Protein AF-A0A1F3CF17-F1 (afdb_monomer_lite)

Sequence (140 aa):
MIEENLNKELFNKNNPFKIPEGYFEDFNSNLFHKIENESEIVKVTFWHSWKYKVAVAASIAVLAVFSFSVYQFNYKQNLINKNIAVVIDNNTETELSFFDENHIIDEIATSDIEQKIEGNDIIDFLVNENIDENAIAEAY

Secondary structure (DSSP, 8-state):
--HHHHHHHHT-SS-TTPPPTTTTHHHHHHHHHHHHHTTS-----TTTTTHHHHHHHHHHHHHHHHHHHHHHHHHHHHHHHHHHHHHHHHHHHHHHHT--HHHHHHHHHHS-------HHHHHHHHHHTT--HHHHHTT-

Structure (mmCIF, N/CA/C/O backbone):
data_AF-A0A1F3CF17-F1
#
_entry.id   AF-A0A1F3CF17-F1
#
loop_
_atom_site.group_PDB
_atom_site.id
_atom_site.type_symbol
_atom_site.label_atom_id
_atom_site.label_alt_id
_atom_site.label_comp_id
_atom_site.label_asym_id
_atom_site.label_entity_id
_atom_site.label_seq_id
_atom_site.pdbx_PDB_ins_code
_atom_site.Cartn_x
_atom_site.Cartn_y
_atom_site.Cartn_z
_atom_site.occupancy
_atom_site.B_iso_or_equiv
_atom_site.auth_seq_id
_atom_site.auth_comp_id
_atom_site.auth_asym_id
_atom_site.auth_atom_id
_atom_site.pdbx_PDB_model_num
ATOM 1 N N . MET A 1 1 ? -47.430 21.995 82.507 1.00 54.06 1 MET A N 1
ATOM 2 C CA . MET A 1 1 ? -48.277 22.747 81.548 1.00 54.06 1 MET A CA 1
ATOM 3 C C . MET A 1 1 ? -47.518 23.296 80.336 1.00 54.06 1 MET A C 1
ATOM 5 O O . MET A 1 1 ? -48.174 23.591 79.350 1.00 54.06 1 MET A O 1
ATOM 9 N N . ILE A 1 2 ? -46.182 23.441 80.364 1.00 57.84 2 ILE A N 1
ATOM 10 C CA . ILE A 1 2 ? -45.423 24.008 79.227 1.00 57.84 2 ILE A CA 1
ATOM 11 C C . ILE A 1 2 ? -44.937 22.917 78.248 1.00 57.84 2 ILE A C 1
ATOM 13 O O . ILE A 1 2 ? -44.993 23.118 77.042 1.00 57.84 2 ILE A O 1
ATOM 17 N N . GLU A 1 3 ? -44.561 21.729 78.732 1.00 58.62 3 GLU A N 1
ATOM 18 C CA . GLU A 1 3 ? -44.044 20.645 77.871 1.00 58.62 3 GLU A CA 1
ATOM 19 C C . GLU A 1 3 ? -45.100 20.007 76.950 1.00 58.62 3 GLU A C 1
ATOM 21 O O . GLU A 1 3 ? -44.794 19.610 75.828 1.00 58.62 3 GLU A O 1
ATOM 26 N N . GLU A 1 4 ? -46.365 19.957 77.377 1.00 58.25 4 GLU A N 1
ATOM 27 C CA . GLU A 1 4 ? -47.453 19.343 76.600 1.00 58.25 4 GLU A CA 1
ATOM 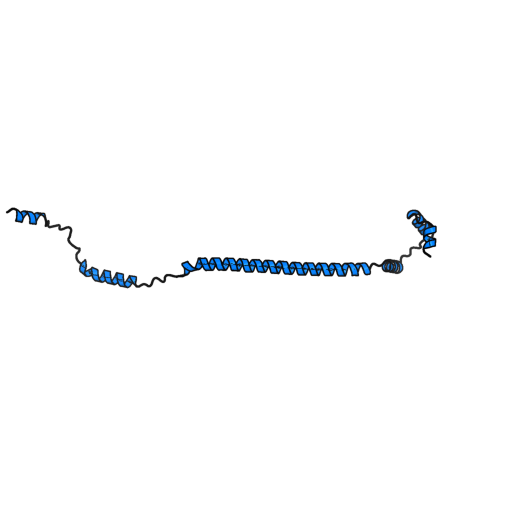28 C C . GLU A 1 4 ? -47.813 20.153 75.340 1.00 58.25 4 GLU A C 1
ATOM 30 O O . GLU A 1 4 ? -48.192 19.584 74.316 1.00 58.25 4 GLU A O 1
ATOM 35 N N . ASN A 1 5 ? -47.630 21.478 75.381 1.00 56.97 5 ASN A N 1
ATOM 36 C CA . ASN A 1 5 ? -47.871 22.353 74.231 1.00 56.97 5 ASN A CA 1
ATOM 37 C C . ASN A 1 5 ? -46.717 22.330 73.216 1.00 56.97 5 ASN A C 1
ATOM 39 O O . ASN A 1 5 ? -46.968 22.479 72.023 1.00 56.97 5 ASN A O 1
ATOM 43 N N . LEU A 1 6 ? -45.479 22.062 73.652 1.00 58.69 6 LEU A N 1
ATOM 44 C CA . LEU A 1 6 ? -44.314 22.010 72.760 1.00 58.69 6 LEU A CA 1
ATOM 45 C C . LEU A 1 6 ? -44.383 20.817 71.788 1.00 58.69 6 LEU A C 1
ATOM 47 O O . LEU A 1 6 ? -44.071 20.943 70.606 1.00 58.69 6 LEU A O 1
ATOM 51 N N . ASN A 1 7 ? -44.873 19.666 72.262 1.00 57.66 7 ASN A N 1
ATOM 52 C CA . ASN A 1 7 ? -45.044 18.470 71.429 1.00 57.66 7 ASN A CA 1
ATOM 53 C C . ASN A 1 7 ? -46.155 18.619 70.376 1.00 57.66 7 ASN A C 1
ATOM 55 O O . ASN A 1 7 ? -46.093 17.991 69.322 1.00 57.66 7 ASN A O 1
ATOM 59 N N . LYS A 1 8 ? -47.171 19.451 70.621 1.00 57.12 8 LYS A N 1
ATOM 60 C CA . LYS A 1 8 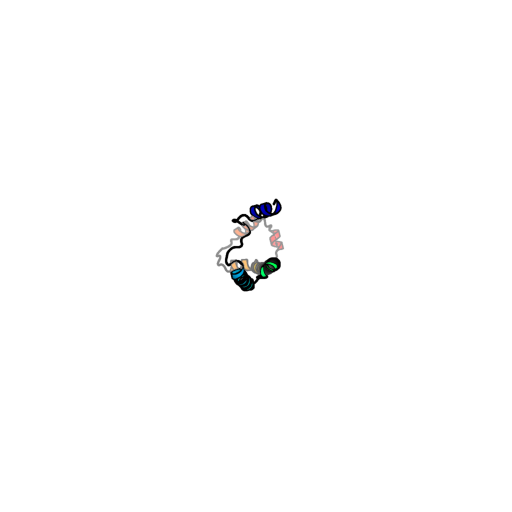? -48.289 19.634 69.682 1.00 57.12 8 LYS A CA 1
ATOM 61 C C . LYS A 1 8 ? -47.917 20.493 68.470 1.00 57.12 8 LYS A C 1
ATOM 63 O O . LYS A 1 8 ? -48.482 20.291 67.400 1.00 57.12 8 LYS A O 1
ATOM 68 N N . GLU A 1 9 ? -46.964 21.412 68.629 1.00 58.91 9 GLU A N 1
ATOM 69 C CA . GLU A 1 9 ? -46.473 22.266 67.539 1.00 58.91 9 GLU A CA 1
ATOM 70 C C . GLU A 1 9 ? -45.367 21.599 66.702 1.00 58.91 9 GLU A C 1
ATOM 72 O O . GLU A 1 9 ? -45.318 21.802 65.489 1.00 58.91 9 GLU A O 1
ATOM 77 N N . LEU A 1 10 ? -44.526 20.748 67.308 1.00 59.12 10 LEU A N 1
ATOM 78 C CA . LEU A 1 10 ? -43.463 20.018 66.596 1.00 59.12 10 LEU A CA 1
ATOM 79 C C . LEU A 1 10 ? -43.994 18.873 65.717 1.00 59.12 10 LEU A C 1
ATOM 81 O O . LEU A 1 10 ? -43.418 18.579 64.671 1.00 59.12 10 LEU A O 1
ATOM 85 N N . PHE A 1 11 ? -45.115 18.258 66.099 1.00 59.91 11 PHE A N 1
ATOM 86 C CA . PHE A 1 11 ? -45.780 17.197 65.336 1.00 59.91 11 PHE A CA 1
ATOM 87 C C . PHE A 1 11 ? -47.069 17.717 64.687 1.00 59.91 11 PHE A C 1
ATOM 89 O O . PHE A 1 11 ? -48.170 17.222 64.934 1.00 59.91 11 PHE A O 1
ATOM 96 N N . ASN A 1 12 ? -46.938 18.746 63.846 1.00 58.25 12 ASN A N 1
ATOM 97 C CA . ASN A 1 12 ? -48.022 19.197 62.978 1.00 58.25 12 ASN A CA 1
ATOM 98 C C . ASN A 1 12 ? -48.538 18.010 62.131 1.00 58.25 12 ASN A C 1
ATOM 100 O O . ASN A 1 12 ? -47.754 17.196 61.641 1.00 58.25 12 ASN A O 1
ATOM 104 N N . LYS A 1 13 ? -49.860 17.916 61.928 1.00 60.31 13 LYS A N 1
ATOM 105 C CA . LYS A 1 13 ? -50.545 16.825 61.193 1.00 60.31 13 LYS A CA 1
ATOM 106 C C . LYS A 1 13 ? -50.029 16.623 59.757 1.00 60.31 13 LYS A C 1
ATOM 108 O O . LYS A 1 13 ? -50.268 15.576 59.162 1.00 60.31 13 LYS A O 1
ATOM 113 N N . ASN A 1 14 ? -49.299 17.607 59.239 1.00 62.06 14 ASN A N 1
ATOM 114 C CA . ASN A 1 14 ? -48.612 17.593 57.957 1.00 62.06 14 ASN A CA 1
ATOM 115 C C . ASN A 1 14 ? -47.116 17.294 58.152 1.00 62.06 14 ASN A C 1
ATOM 117 O O . ASN A 1 14 ? -46.281 18.142 57.851 1.00 62.06 14 ASN A O 1
ATOM 121 N N . ASN A 1 15 ? -46.775 16.117 58.690 1.00 67.81 15 ASN A N 1
ATOM 122 C CA . ASN A 1 15 ? -45.380 15.685 58.809 1.00 67.81 15 ASN A CA 1
ATOM 123 C C . ASN A 1 15 ? -44.755 15.576 57.397 1.00 67.81 15 ASN A C 1
ATOM 125 O O . ASN A 1 15 ? -45.155 14.684 56.643 1.00 67.81 15 ASN A O 1
ATOM 129 N N . PRO A 1 16 ? -43.783 16.436 57.028 1.00 72.25 16 PRO A N 1
ATOM 130 C CA . PRO A 1 16 ? -43.162 16.408 55.703 1.00 72.25 16 PRO A CA 1
ATOM 131 C C . PRO A 1 16 ? -42.248 15.190 55.506 1.00 72.25 16 PRO A C 1
ATOM 133 O O . PRO A 1 16 ? -41.856 14.893 54.384 1.00 72.25 16 PRO A O 1
ATOM 136 N N . PHE A 1 17 ? -41.936 14.459 56.580 1.00 77.12 17 PHE A N 1
ATOM 137 C CA . PHE A 1 17 ? -41.149 13.226 56.563 1.00 77.12 17 PHE A CA 1
ATOM 138 C C . PHE A 1 17 ? -42.025 11.971 56.462 1.00 77.12 17 PHE A C 1
ATOM 140 O O . PHE A 1 17 ? -41.608 10.881 56.859 1.00 77.12 17 PHE A O 1
ATOM 147 N N . LYS A 1 18 ? -43.260 12.101 55.961 1.00 77.81 18 LYS A N 1
ATOM 148 C CA . LYS A 1 18 ? -44.093 10.939 55.663 1.00 77.81 18 LYS A CA 1
ATOM 149 C C . LYS A 1 18 ? -43.577 10.274 54.388 1.00 77.81 18 LYS A C 1
ATOM 151 O O . LYS A 1 18 ? -43.592 10.871 53.316 1.00 77.81 18 LYS A O 1
ATOM 156 N N . ILE A 1 19 ? -43.131 9.031 54.521 1.00 83.00 19 ILE A N 1
ATOM 157 C CA . ILE A 1 19 ? -42.767 8.197 53.378 1.00 83.00 19 ILE A CA 1
ATOM 158 C C . ILE A 1 19 ? -44.001 7.909 52.504 1.00 83.00 19 ILE A C 1
ATOM 160 O O . ILE A 1 19 ? -45.113 7.804 53.037 1.00 83.00 19 ILE A O 1
ATOM 164 N N . PRO A 1 20 ? -43.827 7.778 51.179 1.00 85.06 20 PRO A N 1
ATOM 165 C CA . PRO A 1 20 ? -44.887 7.313 50.294 1.00 85.06 20 PRO A CA 1
ATOM 166 C C . PRO A 1 20 ? -45.399 5.928 50.702 1.00 85.06 20 PRO A C 1
ATOM 168 O O . PRO A 1 20 ? -44.642 5.091 51.196 1.00 85.06 20 PRO A O 1
ATOM 171 N N . GLU A 1 21 ? -46.687 5.690 50.478 1.00 85.50 21 GLU A N 1
ATOM 172 C CA . GLU A 1 21 ? -47.284 4.361 50.617 1.00 85.50 21 GLU A CA 1
ATOM 173 C C . GLU A 1 21 ? -46.658 3.415 49.581 1.00 85.50 21 GLU A C 1
ATOM 175 O O . GLU A 1 21 ? -46.505 3.802 48.423 1.00 85.50 21 GLU A O 1
ATOM 180 N N . GLY A 1 22 ? -46.243 2.213 49.992 1.00 85.56 22 GLY A N 1
ATOM 181 C CA . GLY A 1 22 ? -45.606 1.246 49.090 1.00 85.56 22 GLY A CA 1
ATOM 182 C C . GLY A 1 22 ? -44.090 1.415 48.897 1.00 85.56 22 GLY A C 1
ATOM 183 O O . GLY A 1 22 ? -43.474 0.611 48.199 1.00 85.56 22 GLY A O 1
ATOM 184 N N . TYR A 1 23 ? -43.455 2.440 49.493 1.00 87.75 23 TYR A N 1
ATOM 185 C CA . TYR A 1 23 ? -42.033 2.739 49.251 1.00 87.75 23 TYR A CA 1
ATOM 186 C C . TYR A 1 23 ? -41.103 1.564 49.583 1.00 87.75 23 TYR A C 1
ATOM 188 O O . TYR A 1 23 ? -40.171 1.285 48.831 1.00 87.75 23 TYR A O 1
ATOM 196 N N . PHE A 1 24 ? -41.334 0.882 50.707 1.00 91.31 24 PHE A N 1
ATOM 197 C CA . PHE A 1 24 ? -40.479 -0.227 51.136 1.00 91.31 24 PHE A CA 1
ATOM 198 C C . PHE A 1 24 ? -40.898 -1.561 50.514 1.00 91.31 24 PHE A C 1
ATOM 200 O O . PHE A 1 24 ? -40.060 -2.445 50.337 1.00 91.31 24 PHE A O 1
ATOM 207 N N . GLU A 1 25 ? -42.172 -1.688 50.157 1.00 90.25 25 GLU A N 1
ATOM 208 C CA . GLU A 1 25 ? -42.756 -2.840 49.486 1.00 90.25 25 GLU A CA 1
ATOM 209 C C . GLU A 1 25 ? -42.140 -3.023 48.089 1.00 90.25 25 GLU A C 1
ATOM 211 O O . GLU A 1 25 ? -41.675 -4.117 47.762 1.00 90.25 25 GLU A O 1
ATOM 216 N N . ASP A 1 26 ? -42.021 -1.936 47.321 1.00 90.69 26 ASP A N 1
ATOM 217 C CA . ASP A 1 26 ? -41.444 -1.947 45.970 1.00 90.69 26 ASP A CA 1
ATOM 218 C C . ASP A 1 26 ? -39.915 -1.773 45.961 1.00 90.69 26 ASP A C 1
ATOM 220 O O . ASP A 1 26 ? -39.256 -1.962 44.937 1.00 90.69 26 ASP A O 1
ATOM 224 N N . PHE A 1 27 ? -39.302 -1.406 47.090 1.00 90.50 27 PHE A N 1
ATOM 225 C CA . PHE A 1 27 ? -37.855 -1.178 47.158 1.00 90.50 27 PHE A CA 1
ATOM 226 C C . PHE A 1 27 ? -37.058 -2.430 46.776 1.00 90.50 27 PHE A C 1
ATOM 228 O O . PHE A 1 27 ? -36.129 -2.359 45.970 1.00 90.50 27 PHE A O 1
ATOM 235 N N . ASN A 1 28 ? -37.437 -3.584 47.331 1.00 88.31 28 ASN A N 1
ATOM 236 C CA . ASN A 1 28 ? -36.722 -4.834 47.089 1.00 88.31 28 ASN A CA 1
ATOM 237 C C . ASN A 1 28 ? -36.839 -5.273 45.624 1.00 88.31 28 ASN A C 1
ATOM 239 O O . ASN A 1 28 ? -35.831 -5.630 45.019 1.00 88.31 28 ASN A O 1
ATOM 243 N N . SER A 1 29 ? -38.037 -5.209 45.033 1.00 88.75 29 SER A N 1
ATOM 244 C CA . SER A 1 29 ? -38.256 -5.594 43.632 1.00 88.75 29 SER A CA 1
ATOM 245 C C . SER A 1 29 ? -37.471 -4.696 42.672 1.00 88.75 29 SER A C 1
ATOM 247 O O . SER A 1 29 ? -36.785 -5.200 41.783 1.00 88.75 29 SER A O 1
ATOM 249 N N . ASN A 1 30 ? -37.478 -3.382 42.910 1.00 88.56 30 ASN A N 1
ATOM 250 C CA . ASN A 1 30 ? -36.714 -2.411 42.127 1.00 88.56 30 ASN A CA 1
ATOM 251 C C . ASN A 1 30 ? -35.198 -2.621 42.252 1.00 88.56 30 ASN A C 1
ATOM 253 O O . ASN A 1 30 ? -34.472 -2.509 41.261 1.00 88.56 30 ASN A O 1
ATOM 257 N N . LEU A 1 31 ? -34.712 -2.949 43.454 1.00 89.50 31 LEU A N 1
ATOM 258 C CA . LEU A 1 31 ? -33.301 -3.239 43.696 1.00 89.50 31 LEU A CA 1
ATOM 259 C C . LEU A 1 31 ? -32.853 -4.496 42.940 1.00 89.50 31 LEU A C 1
ATOM 261 O O . LEU A 1 31 ? -31.858 -4.446 42.217 1.00 89.50 31 LEU A O 1
ATOM 265 N N . PHE A 1 32 ? -33.596 -5.600 43.061 1.00 87.88 32 PHE A N 1
ATOM 266 C CA . PHE A 1 32 ? -33.266 -6.847 42.367 1.00 87.88 32 PHE A CA 1
ATOM 267 C C . PHE A 1 32 ? -33.344 -6.698 40.847 1.00 87.88 32 PHE A C 1
ATOM 269 O O . PHE A 1 32 ? -32.418 -7.118 40.159 1.00 87.88 32 PHE A O 1
ATOM 276 N N . HIS A 1 33 ? -34.362 -6.005 40.327 1.00 88.25 33 HIS A N 1
ATOM 277 C CA . HIS A 1 33 ? -34.474 -5.706 38.899 1.00 88.25 33 HIS A CA 1
ATOM 278 C C . HIS A 1 33 ? -33.270 -4.901 38.383 1.00 88.25 33 HIS A C 1
ATOM 280 O O . HIS A 1 33 ? -32.789 -5.121 37.274 1.00 88.25 33 HIS A O 1
ATOM 286 N N . LYS A 1 34 ? -32.739 -3.967 39.180 1.00 83.50 34 LYS A N 1
ATOM 287 C CA . LYS A 1 34 ? -31.563 -3.179 38.791 1.00 83.50 34 LYS A CA 1
ATOM 288 C C . LYS A 1 34 ? -30.269 -3.999 38.817 1.00 83.50 34 LYS A C 1
ATOM 290 O O . LYS A 1 34 ? -29.437 -3.826 37.934 1.00 83.50 34 LYS A O 1
ATOM 295 N N . ILE A 1 35 ? -30.123 -4.904 39.786 1.00 84.75 35 ILE A N 1
ATOM 296 C CA . ILE A 1 35 ? -28.963 -5.805 39.890 1.00 84.75 35 ILE A CA 1
ATOM 297 C C . ILE A 1 35 ? -28.963 -6.839 38.753 1.00 84.75 35 ILE A C 1
ATOM 299 O O . ILE A 1 35 ? -27.915 -7.117 38.178 1.00 84.75 35 ILE A O 1
ATOM 303 N N . GLU A 1 36 ? -30.127 -7.385 38.399 1.00 81.56 36 GLU A N 1
ATOM 304 C CA . GLU A 1 36 ? -30.260 -8.382 37.332 1.00 81.56 36 GLU A CA 1
ATOM 305 C C . GLU A 1 36 ? -29.945 -7.783 35.949 1.00 81.56 36 GLU A C 1
ATOM 307 O O . GLU A 1 36 ? -29.208 -8.387 35.168 1.00 81.56 36 GLU A O 1
ATOM 312 N N . ASN A 1 37 ? -30.382 -6.546 35.689 1.00 67.56 37 ASN A N 1
ATOM 313 C CA . ASN A 1 37 ? -30.122 -5.841 34.427 1.00 67.56 37 ASN A CA 1
ATOM 314 C C . ASN A 1 37 ? -28.694 -5.268 34.293 1.00 67.56 37 ASN A C 1
ATOM 316 O O . ASN A 1 37 ? -28.250 -4.994 33.182 1.00 67.56 37 ASN A O 1
ATOM 320 N N . GLU A 1 38 ? -27.940 -5.102 35.385 1.00 63.03 38 GLU A N 1
ATOM 321 C CA . GLU A 1 38 ? -26.517 -4.711 35.327 1.00 63.03 38 GLU A CA 1
ATOM 322 C C . GLU A 1 38 ? -25.582 -5.895 34.989 1.00 63.03 38 GLU A C 1
ATOM 324 O O . GLU A 1 38 ? -24.389 -5.696 34.754 1.00 63.03 38 GLU A O 1
ATOM 329 N N . SER A 1 39 ? -26.111 -7.124 34.913 1.00 58.56 39 SER A N 1
ATOM 330 C CA . SER A 1 39 ? -25.348 -8.329 34.549 1.00 58.56 39 SER A CA 1
ATOM 331 C C . SER A 1 39 ? -25.168 -8.535 33.039 1.00 58.56 39 SER A C 1
ATOM 333 O O . SER A 1 39 ? -24.503 -9.489 32.618 1.00 58.56 39 SER A O 1
ATOM 335 N N . GLU A 1 40 ? -25.692 -7.630 32.206 1.00 62.78 40 GLU A N 1
ATOM 336 C CA . GLU A 1 40 ? -25.366 -7.613 30.785 1.00 62.78 40 GLU A CA 1
ATOM 337 C C . GLU A 1 40 ? -23.879 -7.288 30.610 1.00 62.78 40 GLU A C 1
ATOM 339 O O . GLU A 1 40 ? -23.444 -6.139 30.635 1.00 62.78 40 GLU A O 1
ATOM 344 N N . ILE A 1 41 ? -23.088 -8.350 30.450 1.00 63.34 41 ILE A N 1
ATOM 345 C CA . ILE A 1 41 ? -21.691 -8.360 30.013 1.00 63.34 41 ILE A CA 1
ATOM 346 C C . ILE A 1 41 ? -21.509 -7.374 28.857 1.00 63.34 41 ILE A C 1
ATOM 348 O O . ILE A 1 41 ? -21.677 -7.713 27.681 1.00 63.34 41 ILE A O 1
ATOM 352 N N . VAL A 1 42 ? -21.123 -6.142 29.188 1.00 65.94 42 VAL A N 1
ATOM 353 C CA . VAL A 1 42 ? -20.693 -5.156 28.206 1.00 65.94 42 VAL A CA 1
ATOM 354 C C . VAL A 1 42 ? -19.441 -5.742 27.570 1.00 65.94 42 VAL A C 1
ATOM 356 O O . VAL A 1 42 ? -18.368 -5.768 28.175 1.00 65.94 42 VAL A O 1
ATOM 359 N N . LYS A 1 43 ? -19.581 -6.279 26.352 1.00 63.84 43 LYS A N 1
ATOM 360 C CA . LYS A 1 43 ? -18.461 -6.774 25.547 1.00 63.84 43 LYS A CA 1
ATOM 361 C C . LYS A 1 43 ? -17.581 -5.583 25.186 1.00 63.84 43 LYS A C 1
ATOM 363 O O . LYS A 1 43 ? -17.701 -4.998 24.108 1.00 63.84 43 LYS A O 1
ATOM 368 N N . VAL A 1 44 ? -16.695 -5.206 26.102 1.00 64.00 44 VAL A N 1
ATOM 369 C CA . VAL A 1 44 ? -15.666 -4.205 25.852 1.00 64.00 44 VAL A CA 1
ATOM 370 C C . VAL A 1 44 ? -14.786 -4.742 24.738 1.00 64.00 44 VAL A C 1
ATOM 372 O O . VAL A 1 44 ? -14.012 -5.686 24.885 1.00 64.00 44 VAL A O 1
ATOM 375 N N . THR A 1 45 ? -14.984 -4.188 23.550 1.00 63.00 45 THR A N 1
ATOM 376 C CA . THR A 1 45 ? -14.258 -4.628 22.37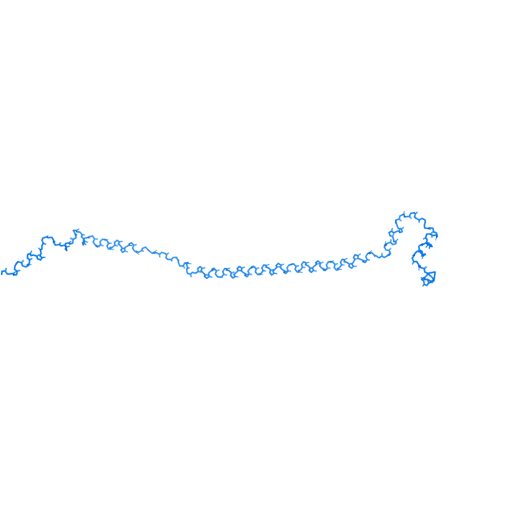2 1.00 63.00 45 THR A CA 1
ATOM 377 C C . THR A 1 45 ? -12.852 -4.043 22.489 1.00 63.00 45 THR A C 1
ATOM 379 O O . THR A 1 45 ? -12.622 -2.884 22.150 1.00 63.00 45 THR A O 1
ATOM 382 N N . PHE A 1 46 ? -11.910 -4.847 22.997 1.00 61.66 46 PHE A N 1
ATOM 383 C CA . PHE A 1 46 ? -10.490 -4.534 23.268 1.00 61.66 46 PHE A CA 1
ATOM 384 C C . PHE A 1 46 ? -9.674 -4.043 22.043 1.00 61.66 46 PHE A C 1
ATOM 386 O O . PHE A 1 46 ? -8.456 -3.889 22.107 1.00 61.66 46 PHE A O 1
ATOM 393 N N . TRP A 1 47 ? -10.326 -3.767 20.913 1.00 63.94 47 TRP A N 1
ATOM 394 C CA . TRP A 1 47 ? -9.713 -3.405 19.637 1.00 63.94 47 TRP A CA 1
ATOM 395 C C . TRP A 1 47 ? -9.244 -1.950 19.549 1.00 63.94 47 TRP A C 1
ATOM 397 O O . TRP A 1 47 ? -8.377 -1.646 18.731 1.00 63.94 47 TRP A O 1
ATOM 407 N N . HIS A 1 48 ? -9.768 -1.034 20.367 1.00 63.62 48 HIS A N 1
ATOM 408 C CA . HIS A 1 48 ? -9.376 0.380 20.275 1.00 63.62 48 HIS A CA 1
ATOM 409 C C . HIS A 1 48 ? -7.929 0.639 20.724 1.00 63.62 48 HIS A C 1
ATOM 411 O O . HIS A 1 48 ? -7.280 1.545 20.207 1.00 63.62 48 HIS A O 1
ATOM 417 N N . SER A 1 49 ? -7.387 -0.209 21.600 1.00 65.19 49 SER A N 1
ATOM 418 C CA . SER A 1 49 ? -6.049 -0.030 22.174 1.00 65.19 49 SER A CA 1
ATOM 419 C C . SER A 1 49 ? -4.916 -0.661 21.365 1.00 65.19 49 SER A C 1
ATOM 421 O O . SER A 1 49 ? -3.757 -0.489 21.729 1.00 65.19 49 SER A O 1
ATOM 423 N N . TRP A 1 50 ? -5.204 -1.388 20.280 1.00 71.62 50 TRP A N 1
ATOM 424 C CA . TRP A 1 50 ? -4.151 -1.973 19.434 1.00 71.62 50 TRP A CA 1
ATOM 425 C C . TRP A 1 50 ? -4.124 -1.408 18.009 1.00 71.62 50 TRP A C 1
ATOM 427 O O . TRP A 1 50 ? -3.096 -1.474 17.333 1.00 71.62 50 TRP A O 1
ATOM 437 N N . LYS A 1 51 ? -5.206 -0.750 17.575 1.00 75.50 51 LYS A N 1
ATOM 438 C CA . LYS A 1 51 ? -5.313 -0.159 16.235 1.00 75.50 51 LYS A CA 1
ATOM 439 C C . LYS A 1 51 ? -4.162 0.785 15.883 1.00 75.50 51 LYS A C 1
ATOM 441 O O . LYS A 1 51 ? -3.684 0.734 14.756 1.00 75.50 51 LYS A O 1
ATOM 446 N N . TYR A 1 52 ? -3.656 1.576 16.830 1.00 82.38 52 TYR A N 1
ATOM 447 C CA . TYR A 1 52 ? -2.528 2.474 16.561 1.00 82.38 52 TYR A CA 1
ATOM 448 C C . TYR A 1 52 ? -1.209 1.723 16.315 1.00 82.38 52 TYR A C 1
ATOM 450 O O . TYR A 1 52 ? -0.457 2.111 15.427 1.00 82.38 52 TYR A O 1
ATOM 458 N N . LYS A 1 53 ? -0.930 0.611 17.018 1.00 87.06 53 LYS A N 1
ATOM 459 C CA . LYS A 1 53 ? 0.296 -0.174 16.755 1.00 87.06 53 LYS A CA 1
ATOM 460 C C . LYS A 1 53 ? 0.196 -0.929 15.431 1.00 87.06 53 LYS A C 1
ATOM 462 O O . LYS A 1 53 ? 1.185 -1.025 14.713 1.00 87.06 53 LYS A O 1
ATOM 467 N N . VAL A 1 54 ? -1.000 -1.421 15.092 1.00 89.50 54 VAL A N 1
ATOM 468 C CA . VAL A 1 54 ? -1.261 -2.052 13.789 1.00 89.50 54 VAL A CA 1
ATOM 469 C C . VAL A 1 54 ? -1.107 -1.032 12.657 1.00 89.50 54 VAL A C 1
ATOM 471 O O . VAL A 1 54 ? -0.486 -1.345 11.646 1.00 89.50 54 VAL A O 1
ATOM 474 N N . ALA A 1 55 ? -1.583 0.203 12.843 1.00 88.00 55 ALA A N 1
ATOM 475 C CA . ALA A 1 55 ? -1.422 1.274 11.859 1.00 88.00 55 ALA A CA 1
ATOM 476 C C . ALA A 1 55 ? 0.054 1.644 11.626 1.00 88.00 55 ALA A C 1
ATOM 478 O O . ALA A 1 55 ? 0.471 1.787 10.478 1.00 88.00 55 ALA A O 1
ATOM 479 N N . VAL A 1 56 ? 0.857 1.739 12.694 1.00 91.94 56 VAL A N 1
ATOM 480 C CA . VAL A 1 56 ? 2.305 2.003 12.589 1.00 91.94 56 VAL A CA 1
ATOM 481 C C . VAL A 1 56 ? 3.039 0.854 11.889 1.00 91.94 56 VAL A C 1
ATOM 483 O O . VAL A 1 56 ? 3.875 1.097 11.027 1.00 91.94 56 VAL A O 1
ATOM 486 N N . ALA A 1 57 ? 2.722 -0.404 12.205 1.00 93.62 57 ALA A N 1
ATOM 487 C CA . ALA A 1 57 ? 3.338 -1.542 11.521 1.00 93.62 57 ALA A CA 1
ATOM 488 C C . ALA A 1 57 ? 2.963 -1.590 10.026 1.00 93.62 57 ALA A C 1
ATOM 490 O O . ALA A 1 57 ? 3.816 -1.854 9.179 1.00 93.62 57 ALA A O 1
ATOM 491 N N . ALA A 1 58 ? 1.703 -1.291 9.694 1.00 93.69 58 ALA A N 1
ATOM 492 C CA . ALA A 1 58 ? 1.226 -1.267 8.316 1.00 93.69 58 ALA A CA 1
ATOM 493 C C . ALA A 1 58 ? 1.913 -0.179 7.476 1.00 93.69 58 ALA A C 1
ATOM 495 O O . ALA A 1 58 ? 2.273 -0.445 6.331 1.00 93.69 58 ALA A O 1
ATOM 496 N N . SER A 1 59 ? 2.153 1.017 8.027 1.00 95.00 59 SER A N 1
ATOM 497 C CA . SER A 1 59 ? 2.852 2.076 7.286 1.00 95.00 59 SER A CA 1
ATOM 498 C C . SER A 1 59 ? 4.298 1.691 6.965 1.00 95.00 59 SER A C 1
ATOM 500 O O . SER A 1 59 ? 4.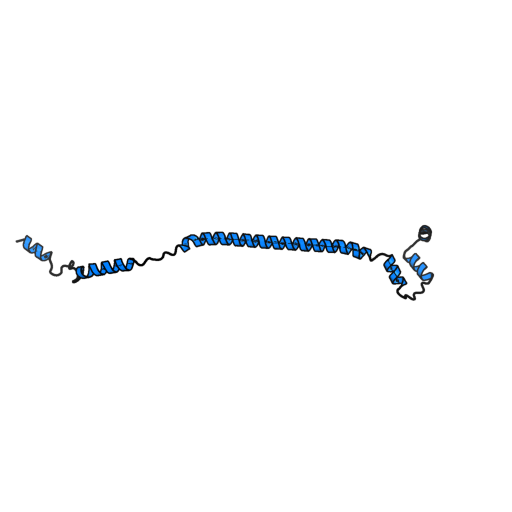741 1.876 5.833 1.00 95.00 59 SER A O 1
ATOM 502 N N . ILE A 1 60 ? 5.006 1.071 7.915 1.00 95.81 60 ILE A N 1
ATOM 503 C CA . ILE A 1 60 ? 6.369 0.561 7.704 1.00 95.81 60 ILE A CA 1
ATOM 504 C C . ILE A 1 60 ? 6.374 -0.522 6.617 1.00 95.81 60 ILE A C 1
ATOM 506 O O . ILE A 1 60 ? 7.227 -0.498 5.731 1.00 95.81 60 ILE A O 1
ATOM 510 N N . ALA A 1 61 ? 5.404 -1.440 6.639 1.00 96.44 61 ALA A N 1
ATOM 511 C CA . ALA A 1 61 ? 5.285 -2.485 5.624 1.00 96.44 61 ALA A CA 1
ATOM 512 C C . ALA A 1 61 ? 5.028 -1.906 4.222 1.00 96.44 61 ALA A C 1
ATOM 514 O O . ALA A 1 61 ? 5.673 -2.323 3.261 1.00 96.44 61 ALA A O 1
ATOM 515 N N . VAL A 1 62 ? 4.146 -0.908 4.102 1.00 96.69 62 VAL A N 1
ATOM 516 C CA . VAL A 1 62 ? 3.880 -0.219 2.828 1.00 96.69 62 VAL A CA 1
ATOM 517 C C . VAL A 1 62 ? 5.143 0.459 2.300 1.00 96.69 62 VAL A C 1
ATOM 519 O O . VAL A 1 62 ? 5.459 0.314 1.121 1.00 96.69 62 VAL A O 1
ATOM 522 N N . LEU A 1 63 ? 5.905 1.139 3.160 1.00 97.19 63 LEU A N 1
ATOM 523 C CA . LEU A 1 63 ? 7.166 1.770 2.764 1.00 97.19 63 LEU A CA 1
ATOM 524 C C . LEU A 1 63 ? 8.216 0.744 2.326 1.00 97.19 63 LEU A C 1
ATOM 526 O O . LEU A 1 63 ? 8.918 0.978 1.344 1.00 97.19 63 LEU A O 1
ATOM 530 N N . ALA A 1 64 ? 8.305 -0.403 3.002 1.00 96.94 64 ALA A N 1
ATOM 531 C CA . ALA A 1 64 ? 9.226 -1.472 2.626 1.00 96.94 64 ALA A CA 1
ATOM 532 C C . ALA A 1 64 ? 8.872 -2.074 1.257 1.00 96.94 64 ALA A C 1
ATOM 534 O O . ALA A 1 64 ? 9.750 -2.228 0.408 1.00 96.94 64 ALA A O 1
ATOM 535 N N . VAL A 1 65 ? 7.587 -2.351 1.010 1.00 97.12 65 VAL A N 1
ATOM 536 C CA . VAL A 1 65 ? 7.105 -2.855 -0.287 1.00 97.12 65 VAL A CA 1
ATOM 537 C C . VAL A 1 65 ? 7.322 -1.820 -1.386 1.00 97.12 65 VAL A C 1
ATOM 539 O O . VAL A 1 65 ? 7.798 -2.167 -2.465 1.00 97.12 65 VAL A O 1
ATOM 542 N N . PHE A 1 66 ? 7.030 -0.548 -1.114 1.00 97.00 66 PHE A N 1
ATOM 543 C CA . PHE A 1 66 ? 7.244 0.533 -2.071 1.00 97.00 66 PHE A CA 1
ATOM 544 C C . PHE A 1 66 ? 8.730 0.699 -2.412 1.00 97.00 66 PHE A C 1
ATOM 546 O O . PHE A 1 66 ? 9.093 0.719 -3.586 1.00 97.00 66 PHE A O 1
ATOM 553 N N . SER A 1 67 ? 9.600 0.720 -1.399 1.00 95.69 67 SER A N 1
ATOM 554 C CA . SER A 1 67 ? 11.056 0.783 -1.566 1.00 95.69 67 SER A CA 1
ATOM 555 C C . SER A 1 67 ? 11.588 -0.401 -2.380 1.00 95.69 67 SER A C 1
ATOM 557 O O . SER A 1 67 ? 12.331 -0.214 -3.344 1.00 95.69 67 SER A O 1
ATOM 559 N N . PHE A 1 68 ? 11.133 -1.619 -2.075 1.00 96.44 68 PHE A N 1
ATOM 560 C CA . PHE A 1 68 ? 11.501 -2.818 -2.826 1.00 96.44 68 PHE A CA 1
ATOM 561 C C . PHE A 1 68 ? 10.994 -2.780 -4.275 1.00 96.44 68 PHE A C 1
ATOM 563 O O . PHE A 1 68 ? 11.729 -3.136 -5.194 1.00 96.44 68 PHE A O 1
ATOM 570 N N . SER A 1 69 ? 9.767 -2.303 -4.500 1.00 93.69 69 SER A N 1
ATOM 571 C CA . SER A 1 69 ? 9.191 -2.145 -5.838 1.00 93.69 69 SER A CA 1
ATOM 572 C C . SER A 1 69 ? 9.992 -1.151 -6.682 1.00 93.69 69 SER A C 1
ATOM 574 O O . SER A 1 69 ? 10.289 -1.429 -7.843 1.00 93.69 69 SER A O 1
ATOM 576 N N . VAL A 1 70 ? 10.386 -0.014 -6.099 1.00 94.50 70 VAL A N 1
ATOM 577 C CA . VAL A 1 70 ? 11.244 0.979 -6.759 1.00 94.50 70 VAL A CA 1
ATOM 578 C C . VAL A 1 70 ? 12.627 0.389 -7.041 1.00 94.50 70 VAL A C 1
ATOM 580 O O . VAL A 1 70 ? 13.124 0.524 -8.158 1.00 94.50 70 VAL A O 1
ATOM 583 N N . TYR A 1 71 ? 13.238 -0.315 -6.087 1.00 95.81 71 TYR A N 1
ATOM 584 C CA . TYR A 1 71 ? 14.531 -0.981 -6.282 1.00 95.81 71 TYR A CA 1
ATOM 585 C C . TYR A 1 71 ? 14.497 -1.983 -7.446 1.00 95.81 71 TYR A C 1
ATOM 587 O O . TYR A 1 71 ? 15.340 -1.923 -8.341 1.00 95.81 71 TYR A O 1
ATOM 595 N N . GLN A 1 72 ? 13.482 -2.851 -7.485 1.00 89.25 72 GLN A N 1
ATOM 596 C CA . GLN A 1 72 ? 13.300 -3.835 -8.556 1.00 89.25 72 GLN A CA 1
ATOM 597 C C . GLN A 1 72 ? 13.065 -3.176 -9.921 1.00 89.25 72 GLN A C 1
ATOM 599 O O . GLN A 1 72 ? 13.590 -3.641 -10.933 1.00 89.25 72 GLN A O 1
ATOM 604 N N . PHE A 1 73 ? 12.304 -2.079 -9.964 1.00 90.56 73 PHE A N 1
ATOM 605 C CA . PHE A 1 73 ? 12.071 -1.326 -11.196 1.00 90.56 73 PHE A CA 1
ATOM 606 C C . PHE A 1 73 ? 13.367 -0.704 -11.738 1.00 90.56 73 PHE A C 1
ATOM 608 O O . PHE A 1 73 ? 13.678 -0.866 -12.916 1.00 90.56 73 PHE A O 1
ATOM 615 N N . ASN A 1 74 ? 14.167 -0.075 -10.871 1.00 83.94 74 ASN A N 1
ATOM 616 C CA . ASN A 1 74 ? 15.458 0.505 -11.257 1.00 83.94 74 ASN A CA 1
ATOM 617 C C . ASN A 1 74 ? 16.469 -0.569 -11.692 1.00 83.94 74 ASN A C 1
ATOM 619 O O . ASN A 1 74 ? 17.184 -0.379 -12.673 1.00 83.94 74 ASN A O 1
ATOM 623 N N . TYR A 1 75 ? 16.497 -1.724 -11.020 1.00 85.06 75 TYR A N 1
ATOM 624 C CA . TYR A 1 75 ? 17.342 -2.851 -11.419 1.00 85.06 75 TYR A CA 1
ATOM 625 C C . TYR A 1 75 ? 16.991 -3.360 -12.826 1.00 85.06 75 TYR A C 1
ATOM 627 O O . TYR A 1 75 ? 17.884 -3.528 -13.656 1.00 85.06 75 TYR A O 1
ATOM 635 N N . LYS A 1 76 ? 15.696 -3.527 -13.140 1.00 78.69 76 LYS A N 1
ATOM 636 C CA . LYS A 1 76 ? 15.242 -3.934 -14.482 1.00 78.69 76 LYS A CA 1
ATOM 637 C C . LYS A 1 76 ? 15.628 -2.929 -15.568 1.00 78.69 76 LYS A C 1
ATOM 639 O O . LYS A 1 76 ? 16.125 -3.350 -16.607 1.00 78.69 76 LYS A O 1
ATOM 644 N N . GLN A 1 77 ? 15.454 -1.629 -15.324 1.00 80.12 77 GLN A N 1
ATOM 645 C CA . GLN A 1 77 ? 15.834 -0.593 -16.291 1.00 80.12 77 GLN A CA 1
ATOM 646 C C . GLN A 1 77 ? 17.343 -0.582 -16.556 1.00 80.12 77 GLN A C 1
ATOM 648 O O . GLN A 1 77 ? 17.765 -0.495 -17.705 1.00 80.12 77 GLN A O 1
ATOM 653 N N . ASN A 1 78 ? 18.165 -0.765 -15.521 1.00 73.88 78 ASN A N 1
ATOM 654 C CA . ASN A 1 78 ? 19.617 -0.847 -15.683 1.00 73.88 78 ASN A CA 1
ATOM 655 C C . ASN A 1 78 ? 20.054 -2.079 -16.494 1.00 73.88 78 ASN A C 1
ATOM 657 O O . ASN A 1 78 ? 20.989 -1.983 -17.286 1.00 73.88 78 ASN A O 1
ATOM 661 N N . LEU A 1 79 ? 19.374 -3.223 -16.343 1.00 73.62 79 LEU A N 1
ATOM 662 C CA . LEU A 1 79 ? 19.634 -4.408 -17.169 1.00 73.62 79 LEU A CA 1
ATOM 663 C C . LEU A 1 79 ? 19.211 -4.204 -18.628 1.00 73.62 79 LEU A C 1
ATOM 665 O O . LEU A 1 79 ? 19.954 -4.582 -19.530 1.00 73.62 79 LEU A O 1
ATOM 669 N N . ILE A 1 80 ? 18.052 -3.582 -18.864 1.00 74.56 80 ILE A N 1
ATOM 670 C CA . ILE A 1 80 ? 17.575 -3.243 -20.211 1.00 74.56 80 ILE A CA 1
ATOM 671 C C . ILE A 1 80 ? 18.557 -2.283 -20.891 1.00 74.56 80 ILE A C 1
ATOM 673 O O . ILE A 1 80 ? 19.016 -2.572 -21.990 1.00 74.56 80 ILE A O 1
ATOM 677 N N . ASN A 1 81 ? 18.963 -1.208 -20.213 1.00 73.75 81 ASN A N 1
ATOM 678 C CA . ASN A 1 81 ? 19.907 -0.227 -20.753 1.00 73.75 81 ASN A CA 1
ATOM 679 C C . ASN A 1 81 ? 21.288 -0.838 -21.032 1.00 73.75 81 ASN A C 1
ATOM 681 O O . ASN A 1 81 ? 21.890 -0.530 -22.055 1.00 73.75 81 ASN A O 1
ATOM 685 N N . LYS A 1 82 ? 21.775 -1.741 -20.167 1.00 73.56 82 LYS A N 1
ATOM 686 C CA . LYS A 1 82 ? 23.025 -2.476 -20.403 1.00 73.56 82 LYS A CA 1
ATOM 687 C C . LYS A 1 82 ? 22.924 -3.387 -21.627 1.00 73.56 82 LYS A C 1
ATOM 689 O O . LYS A 1 82 ? 23.843 -3.408 -22.433 1.00 73.56 82 LYS A O 1
ATOM 694 N N . ASN A 1 83 ? 21.825 -4.123 -21.777 1.00 69.75 83 ASN A N 1
ATOM 695 C CA . ASN A 1 83 ? 21.628 -5.003 -22.929 1.00 69.75 83 ASN A CA 1
ATOM 696 C C . ASN A 1 83 ? 21.464 -4.208 -24.231 1.00 69.75 83 ASN A C 1
ATOM 698 O O . ASN A 1 83 ? 22.004 -4.616 -25.250 1.00 69.75 83 ASN A O 1
ATOM 702 N N . ILE A 1 84 ? 20.777 -3.062 -24.195 1.00 71.75 84 ILE A N 1
ATOM 703 C CA . ILE A 1 84 ? 20.659 -2.155 -25.345 1.00 71.75 84 ILE A CA 1
ATOM 704 C C . ILE A 1 84 ? 22.031 -1.586 -25.717 1.00 71.75 84 ILE A C 1
ATOM 706 O O . ILE A 1 84 ? 22.392 -1.628 -26.885 1.00 71.75 84 ILE A O 1
ATOM 710 N N . ALA A 1 85 ? 22.823 -1.124 -24.746 1.00 67.50 85 ALA A N 1
ATOM 711 C CA . ALA A 1 85 ? 24.178 -0.641 -25.005 1.00 67.50 85 ALA A CA 1
ATOM 712 C C . ALA A 1 85 ? 25.076 -1.732 -25.613 1.00 67.50 85 ALA A C 1
ATOM 714 O O . ALA A 1 85 ? 25.775 -1.463 -26.577 1.00 67.50 85 ALA A O 1
ATOM 715 N N . VAL A 1 86 ? 25.001 -2.971 -25.111 1.00 65.81 86 VAL A N 1
ATOM 716 C CA . VAL A 1 86 ? 25.752 -4.120 -25.653 1.00 65.81 86 VAL A CA 1
ATOM 717 C C . VAL A 1 86 ? 25.317 -4.477 -27.078 1.00 65.81 86 VAL A C 1
ATOM 719 O O . VAL A 1 86 ? 26.157 -4.817 -27.902 1.00 65.81 86 VAL A O 1
ATOM 722 N N . VAL A 1 87 ? 24.020 -4.421 -27.389 1.00 65.25 87 VAL A N 1
ATOM 723 C CA . VAL A 1 87 ? 23.532 -4.663 -28.757 1.00 65.25 87 VAL A CA 1
ATOM 724 C C . VAL A 1 87 ? 23.968 -3.543 -29.699 1.00 65.25 87 VAL A C 1
ATOM 726 O O . VAL A 1 87 ? 24.353 -3.835 -30.822 1.00 65.25 87 VAL A O 1
ATOM 729 N N . ILE A 1 88 ? 23.951 -2.286 -29.248 1.00 66.75 88 ILE A N 1
ATOM 730 C CA . ILE A 1 88 ? 24.413 -1.151 -30.053 1.00 66.75 88 ILE A CA 1
ATOM 731 C C . ILE A 1 88 ? 25.914 -1.273 -30.337 1.00 66.75 88 ILE A C 1
ATOM 733 O O . ILE A 1 88 ? 26.268 -1.200 -31.501 1.00 66.75 88 ILE A O 1
ATOM 737 N N . ASP A 1 89 ? 26.759 -1.553 -29.339 1.00 60.72 89 ASP A N 1
ATOM 738 C CA . ASP A 1 89 ? 28.218 -1.700 -29.522 1.00 60.72 89 ASP A CA 1
ATOM 739 C C . ASP A 1 89 ? 28.555 -2.817 -30.526 1.00 60.72 89 ASP A C 1
ATOM 741 O O . ASP A 1 89 ? 29.273 -2.610 -31.504 1.00 60.72 89 ASP A O 1
ATOM 745 N N . ASN A 1 90 ? 27.948 -3.997 -30.336 1.00 61.19 90 ASN A N 1
ATOM 746 C CA . ASN A 1 90 ? 28.185 -5.146 -31.207 1.00 61.19 90 ASN A CA 1
ATOM 747 C C . ASN A 1 90 ? 27.680 -4.903 -32.635 1.00 61.19 90 ASN A C 1
ATOM 749 O O . ASN A 1 90 ? 28.343 -5.318 -33.585 1.00 61.19 90 ASN A O 1
ATOM 753 N N . ASN A 1 91 ? 26.524 -4.248 -32.796 1.00 59.12 91 ASN A N 1
ATOM 754 C CA . ASN A 1 91 ? 25.937 -3.984 -34.108 1.00 59.12 91 ASN A CA 1
ATOM 755 C C . ASN A 1 91 ? 26.622 -2.819 -34.829 1.00 59.12 91 ASN A C 1
ATOM 757 O O . ASN A 1 91 ? 26.717 -2.866 -36.046 1.00 59.12 91 ASN A O 1
ATOM 761 N N . THR A 1 92 ? 27.133 -1.800 -34.132 1.00 57.38 92 THR A N 1
ATOM 762 C CA . THR A 1 92 ? 27.855 -0.700 -34.792 1.00 57.38 92 THR A CA 1
ATOM 763 C C . THR A 1 92 ? 29.200 -1.145 -35.348 1.00 57.38 92 THR A C 1
ATOM 765 O O . THR A 1 92 ? 29.574 -0.716 -36.434 1.00 57.38 92 THR A O 1
ATOM 768 N N . GLU A 1 93 ? 29.912 -2.041 -34.660 1.00 56.91 93 GLU A N 1
ATOM 769 C CA . GLU A 1 93 ? 31.174 -2.577 -35.185 1.00 56.91 93 GLU A CA 1
ATOM 770 C C . GLU A 1 93 ? 30.948 -3.580 -36.325 1.00 56.91 93 GLU A C 1
ATOM 772 O O . GLU A 1 93 ? 31.710 -3.593 -37.290 1.00 56.91 93 GLU A O 1
ATOM 777 N N . THR A 1 94 ? 29.880 -4.387 -36.268 1.00 59.03 94 THR A N 1
ATOM 778 C CA . THR A 1 94 ? 29.559 -5.316 -37.364 1.00 59.03 94 THR A CA 1
ATOM 779 C C . THR A 1 94 ? 28.920 -4.624 -38.569 1.00 59.03 94 THR A C 1
ATOM 781 O O . THR A 1 94 ? 29.337 -4.914 -39.684 1.00 59.03 94 THR A O 1
ATOM 784 N N . GLU A 1 95 ? 27.990 -3.677 -38.407 1.00 58.59 95 GLU A N 1
ATOM 785 C CA . GLU A 1 95 ? 27.370 -2.961 -39.539 1.00 58.59 95 GLU A CA 1
ATOM 786 C C . GLU A 1 95 ? 28.377 -2.118 -40.335 1.00 58.59 95 GLU A C 1
ATOM 788 O O . GLU A 1 95 ? 28.324 -2.112 -41.563 1.00 58.59 95 GLU A O 1
ATOM 793 N N . LEU A 1 96 ? 29.350 -1.481 -39.675 1.00 58.47 96 LEU A N 1
ATOM 794 C CA . LEU A 1 96 ? 30.405 -0.727 -40.364 1.00 58.47 96 LEU A CA 1
ATOM 795 C C . LEU A 1 96 ? 31.439 -1.631 -41.053 1.00 58.47 96 LEU A C 1
ATOM 797 O O . LEU A 1 96 ? 32.067 -1.202 -42.014 1.00 58.47 96 LEU A O 1
ATOM 801 N N . SER A 1 97 ? 31.589 -2.885 -40.613 1.00 60.81 97 SER A N 1
ATOM 802 C CA . SER A 1 97 ? 32.473 -3.860 -41.272 1.00 60.81 97 SER A CA 1
ATOM 803 C C . SER A 1 97 ? 31.933 -4.371 -42.614 1.00 60.81 97 SER A C 1
ATOM 805 O O . SER A 1 97 ? 32.701 -4.887 -43.423 1.00 60.81 97 SER A O 1
ATOM 807 N N . PHE A 1 98 ? 30.626 -4.217 -42.866 1.00 58.47 98 PHE A N 1
ATOM 808 C CA . PHE A 1 98 ? 30.010 -4.551 -44.154 1.00 58.47 98 PHE A CA 1
ATOM 809 C C . PHE A 1 98 ? 30.112 -3.415 -45.180 1.00 58.47 98 PHE A C 1
ATOM 811 O O . PHE A 1 98 ? 29.956 -3.672 -46.371 1.00 58.47 98 PHE A O 1
ATOM 818 N N . PHE A 1 99 ? 30.388 -2.180 -44.748 1.00 63.94 99 PHE A N 1
ATOM 819 C CA . PHE A 1 99 ? 30.551 -1.020 -45.628 1.00 63.94 99 PHE A CA 1
ATOM 820 C C . PHE A 1 99 ? 32.039 -0.775 -45.921 1.00 63.94 99 PHE A C 1
ATOM 822 O O . PHE A 1 99 ? 32.586 0.287 -45.635 1.00 63.94 99 PHE A O 1
ATOM 829 N N . ASP A 1 100 ? 32.709 -1.804 -46.440 1.00 72.25 100 ASP A N 1
ATOM 830 C CA . ASP A 1 100 ? 34.080 -1.700 -46.943 1.00 72.25 100 ASP A CA 1
ATOM 831 C C . ASP A 1 100 ? 34.080 -1.055 -48.341 1.00 72.25 100 ASP A C 1
ATOM 833 O O . ASP A 1 100 ? 33.145 -1.252 -49.121 1.00 72.25 100 ASP A O 1
ATOM 837 N N . GLU A 1 101 ? 35.131 -0.308 -48.686 1.00 72.69 101 GLU A N 1
ATOM 838 C CA . GLU A 1 101 ? 35.266 0.383 -49.982 1.00 72.69 101 GLU A CA 1
ATOM 839 C C . GLU A 1 101 ? 35.102 -0.595 -51.157 1.00 72.69 101 GLU A C 1
ATOM 841 O O . GLU A 1 101 ? 34.465 -0.289 -52.165 1.00 72.69 101 GLU A O 1
ATOM 846 N N . ASN A 1 102 ? 35.567 -1.831 -50.968 1.00 74.88 102 ASN A N 1
ATOM 847 C CA . ASN A 1 1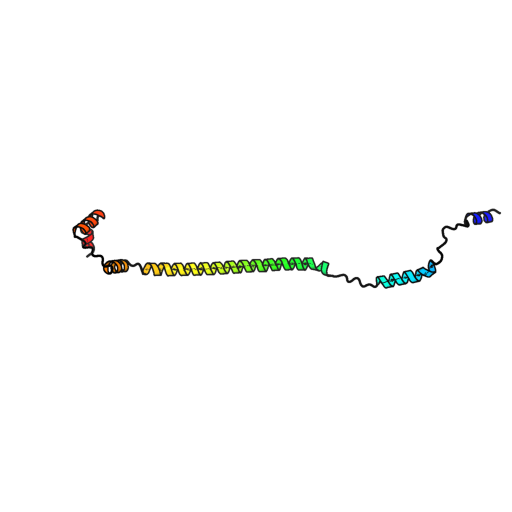02 ? 35.437 -2.913 -51.937 1.00 74.88 102 ASN A CA 1
ATOM 848 C C . ASN A 1 102 ? 33.976 -3.296 -52.236 1.00 74.88 102 ASN A C 1
ATOM 850 O O . ASN A 1 102 ? 33.669 -3.666 -53.366 1.00 74.88 102 ASN A O 1
ATOM 854 N N . HIS A 1 103 ? 33.063 -3.178 -51.265 1.00 80.62 103 HIS A N 1
ATOM 855 C CA . HIS A 1 103 ? 31.633 -3.426 -51.480 1.00 80.62 103 HIS A CA 1
ATOM 856 C C . HIS A 1 103 ? 30.991 -2.306 -52.311 1.00 80.62 103 HIS A C 1
ATOM 858 O O . HIS A 1 103 ? 30.082 -2.552 -53.101 1.00 80.62 103 HIS A O 1
ATOM 864 N N . ILE A 1 104 ? 31.464 -1.066 -52.153 1.00 79.19 104 ILE A N 1
ATOM 865 C CA . ILE A 1 104 ? 30.998 0.072 -52.955 1.00 79.19 104 ILE A CA 1
ATOM 866 C C . ILE A 1 104 ? 31.423 -0.120 -54.415 1.00 79.19 104 ILE A C 1
ATOM 868 O O . ILE A 1 104 ? 30.614 0.068 -55.320 1.00 79.19 104 ILE A O 1
ATOM 872 N N . ILE A 1 105 ? 32.671 -0.541 -54.643 1.00 79.19 105 ILE A N 1
ATOM 873 C CA . ILE A 1 105 ? 33.198 -0.817 -55.986 1.00 79.19 105 ILE A CA 1
ATOM 874 C C . ILE A 1 105 ? 32.432 -1.966 -56.651 1.00 79.19 105 ILE A C 1
ATOM 876 O O . ILE A 1 105 ? 32.107 -1.861 -57.831 1.00 79.19 105 ILE A O 1
ATOM 880 N N . ASP A 1 106 ? 32.109 -3.032 -55.913 1.00 79.88 106 ASP A N 1
ATOM 881 C CA . ASP A 1 106 ? 31.370 -4.182 -56.448 1.00 79.88 106 ASP A CA 1
ATOM 882 C C . ASP A 1 106 ? 29.931 -3.810 -56.850 1.00 79.88 106 ASP A C 1
ATOM 884 O O . ASP A 1 106 ? 29.478 -4.161 -57.937 1.00 79.88 106 ASP A O 1
ATOM 888 N N . GLU A 1 107 ? 29.230 -3.003 -56.047 1.00 78.06 107 GLU A N 1
ATOM 889 C CA . GLU A 1 107 ? 27.890 -2.496 -56.394 1.00 78.06 107 GLU A CA 1
ATOM 890 C C . GLU A 1 107 ? 27.932 -1.553 -57.615 1.00 78.06 107 GLU A C 1
ATOM 892 O O . GLU A 1 107 ? 27.073 -1.604 -58.496 1.00 78.06 107 GLU A O 1
ATOM 897 N N . ILE A 1 108 ? 28.963 -0.708 -57.726 1.00 78.44 108 ILE A N 1
ATOM 898 C CA . ILE A 1 108 ? 29.164 0.168 -58.895 1.00 78.44 108 ILE A CA 1
ATOM 899 C C . ILE A 1 108 ? 29.513 -0.650 -60.147 1.00 78.44 108 ILE A C 1
ATOM 901 O O . ILE A 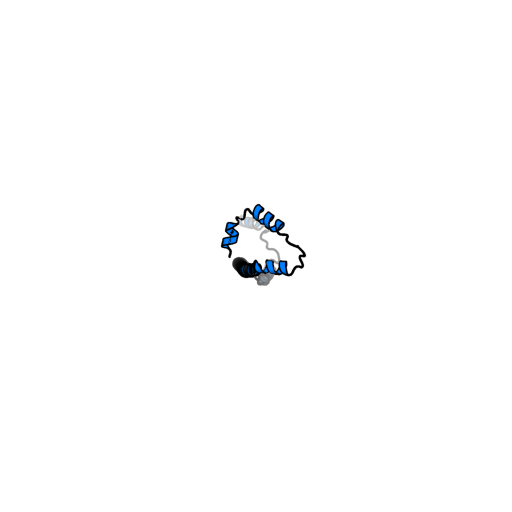1 108 ? 29.067 -0.311 -61.237 1.00 78.44 108 ILE A O 1
ATOM 905 N N . ALA A 1 109 ? 30.291 -1.724 -60.009 1.00 75.19 109 ALA A N 1
ATOM 906 C CA . ALA A 1 109 ? 30.685 -2.581 -61.124 1.00 75.19 109 ALA A CA 1
ATOM 907 C C . ALA A 1 109 ? 29.555 -3.512 -61.594 1.00 75.19 109 ALA A C 1
ATOM 909 O O . ALA A 1 109 ? 29.537 -3.914 -62.758 1.00 75.19 109 ALA A O 1
ATOM 910 N N . THR A 1 110 ? 28.641 -3.879 -60.691 1.00 71.06 110 THR A N 1
ATOM 911 C CA . THR A 1 110 ? 27.484 -4.742 -60.979 1.00 71.06 110 THR A CA 1
ATOM 912 C C . THR A 1 110 ? 26.234 -3.963 -61.368 1.00 71.06 110 THR A C 1
ATOM 914 O O . THR A 1 110 ? 25.373 -4.508 -62.062 1.00 71.06 110 THR A O 1
ATOM 917 N N . SER A 1 111 ? 26.121 -2.694 -60.972 1.00 70.88 111 SER A N 1
ATOM 918 C CA . SER A 1 111 ? 25.165 -1.788 -61.594 1.00 70.88 111 SER A CA 1
ATOM 919 C C . SER A 1 111 ? 25.614 -1.537 -63.033 1.00 70.88 111 SER A C 1
ATOM 921 O O . SER A 1 111 ? 26.743 -1.127 -63.279 1.00 70.88 111 SER A O 1
ATOM 923 N N . ASP A 1 112 ? 24.739 -1.828 -63.999 1.00 65.94 112 ASP A N 1
ATOM 924 C CA . ASP A 1 112 ? 24.964 -1.577 -65.428 1.00 65.94 112 ASP A CA 1
ATOM 925 C C . ASP A 1 112 ? 25.009 -0.058 -65.699 1.00 65.94 112 ASP A C 1
ATOM 927 O O . ASP A 1 112 ? 24.126 0.530 -66.330 1.00 65.94 112 ASP A O 1
ATOM 931 N N . ILE A 1 113 ? 26.018 0.627 -65.167 1.00 64.69 113 ILE A N 1
ATOM 932 C CA . ILE A 1 113 ? 26.295 2.019 -65.465 1.00 64.69 113 ILE A CA 1
ATOM 933 C C . ILE A 1 113 ? 27.033 2.010 -66.803 1.00 64.69 113 ILE A C 1
ATOM 935 O O . ILE A 1 113 ? 28.250 1.859 -66.869 1.00 64.69 113 ILE A O 1
ATOM 939 N N . GLU A 1 114 ? 26.297 2.209 -67.897 1.00 62.12 114 GLU A N 1
ATOM 940 C CA . GLU A 1 114 ? 26.855 2.506 -69.226 1.00 62.12 114 GLU A CA 1
ATOM 941 C C . GLU A 1 114 ? 27.544 3.897 -69.270 1.00 62.12 114 GLU A C 1
ATOM 943 O O . GLU A 1 114 ? 27.393 4.658 -70.228 1.00 62.12 114 GLU A O 1
ATOM 948 N N . GLN A 1 115 ? 28.306 4.285 -68.240 1.00 64.88 115 GLN A N 1
ATOM 949 C CA . GLN A 1 115 ? 29.155 5.473 -68.302 1.00 64.88 115 GLN A CA 1
ATOM 950 C C . GLN A 1 115 ? 30.468 5.110 -68.976 1.00 64.88 115 GLN A C 1
ATOM 952 O O . GLN A 1 115 ? 31.389 4.552 -68.384 1.00 64.88 115 GLN A O 1
ATOM 957 N N . LYS A 1 116 ? 30.572 5.493 -70.244 1.00 64.62 116 LYS A N 1
ATOM 958 C CA . LYS A 1 116 ? 31.857 5.617 -70.916 1.00 64.62 116 LYS A CA 1
ATOM 959 C C . LYS A 1 116 ? 32.621 6.773 -70.261 1.00 64.62 116 LYS A C 1
ATOM 961 O O . LYS A 1 116 ? 32.388 7.922 -70.611 1.00 64.62 116 LYS A O 1
ATOM 966 N N . ILE A 1 117 ? 33.493 6.461 -69.306 1.00 72.69 117 ILE A N 1
ATOM 967 C CA . ILE A 1 117 ? 34.420 7.436 -68.722 1.00 72.69 117 ILE A CA 1
ATOM 968 C C . ILE A 1 117 ? 35.409 7.837 -69.820 1.00 72.69 117 ILE A C 1
ATOM 970 O O . ILE A 1 117 ? 36.155 6.991 -70.328 1.00 72.69 117 ILE A O 1
ATOM 974 N N . GLU A 1 118 ? 35.384 9.100 -70.239 1.00 78.75 118 GLU A N 1
ATOM 975 C CA . GLU A 1 118 ? 36.329 9.614 -71.224 1.00 78.75 118 GLU A CA 1
ATOM 976 C C . GLU A 1 118 ? 37.589 10.144 -70.528 1.00 78.75 118 GLU A C 1
ATOM 978 O O . GLU A 1 118 ? 37.584 10.531 -69.361 1.00 78.75 118 GLU A O 1
ATOM 983 N N . GLY A 1 119 ? 38.724 10.115 -71.232 1.00 78.12 119 GLY A N 1
ATOM 984 C CA . GLY A 1 119 ? 40.009 10.480 -70.629 1.00 78.12 119 GLY A CA 1
ATOM 985 C C . GLY A 1 119 ? 40.053 11.923 -70.114 1.00 78.12 119 GLY A C 1
ATOM 986 O O . GLY A 1 119 ? 40.748 12.191 -69.144 1.00 78.12 119 GLY A O 1
ATOM 987 N N . ASN A 1 120 ? 39.296 12.841 -70.720 1.00 83.94 120 ASN A N 1
ATOM 988 C CA . ASN A 1 120 ? 39.159 14.221 -70.244 1.00 83.94 120 ASN A CA 1
ATOM 989 C C . ASN A 1 120 ? 38.441 14.306 -68.891 1.00 83.94 120 ASN A C 1
ATOM 991 O O . ASN A 1 120 ? 38.861 15.107 -68.067 1.00 83.94 120 ASN A O 1
ATOM 995 N N . ASP A 1 121 ? 37.435 13.465 -68.640 1.00 83.62 121 ASP A N 1
ATOM 996 C CA . ASP A 1 121 ? 36.695 13.454 -67.372 1.00 83.62 121 ASP A CA 1
ATOM 997 C C . ASP A 1 121 ? 37.628 13.103 -66.202 1.00 83.62 121 ASP A C 1
ATOM 999 O O . ASP A 1 121 ? 37.541 13.678 -65.118 1.00 83.62 121 ASP A O 1
ATOM 1003 N N . ILE A 1 122 ? 38.581 12.198 -66.450 1.00 81.31 122 ILE A N 1
ATOM 1004 C CA . ILE A 1 122 ? 39.615 11.821 -65.480 1.00 81.31 122 ILE A CA 1
ATOM 1005 C C . ILE A 1 122 ? 40.583 12.986 -65.251 1.00 81.31 122 ILE A C 1
ATOM 1007 O O . ILE A 1 122 ? 40.910 13.296 -64.108 1.00 81.31 122 ILE A O 1
ATOM 1011 N N . ILE A 1 123 ? 41.038 13.651 -66.318 1.00 83.50 123 ILE A N 1
ATOM 1012 C CA . ILE A 1 123 ? 41.957 14.792 -66.198 1.00 83.50 123 ILE A CA 1
ATOM 1013 C C . ILE A 1 123 ? 41.298 15.953 -65.444 1.00 83.50 123 ILE A C 1
ATOM 1015 O O . ILE A 1 123 ? 41.921 16.519 -64.548 1.00 83.50 123 ILE A O 1
ATOM 1019 N N . ASP A 1 124 ? 40.042 16.274 -65.751 1.00 87.06 124 ASP A N 1
ATOM 1020 C CA . ASP A 1 124 ? 39.301 17.343 -65.078 1.00 87.06 124 ASP A CA 1
ATOM 1021 C C . ASP A 1 124 ? 39.128 17.048 -63.583 1.00 87.06 124 ASP A C 1
ATOM 1023 O O . ASP A 1 124 ? 39.311 17.940 -62.753 1.00 87.06 124 ASP A O 1
ATOM 1027 N N . PHE A 1 125 ? 38.859 15.790 -63.222 1.00 86.44 125 PHE A N 1
ATOM 1028 C CA . PHE A 1 125 ? 38.812 15.360 -61.827 1.00 86.44 125 PHE A CA 1
ATOM 1029 C C . PHE A 1 125 ? 40.160 15.549 -61.114 1.00 86.44 125 PHE A C 1
ATOM 1031 O O . PHE A 1 125 ? 40.209 16.159 -60.046 1.00 86.44 125 PHE A O 1
ATOM 1038 N N . LEU A 1 126 ? 41.260 15.081 -61.713 1.00 86.50 126 LEU A N 1
ATOM 1039 C CA . LEU A 1 126 ? 42.600 15.191 -61.123 1.00 86.50 126 LEU A CA 1
ATOM 1040 C C . LEU A 1 126 ? 43.021 16.652 -60.918 1.00 86.50 126 LEU A C 1
ATOM 1042 O O . LEU A 1 126 ? 43.613 16.990 -59.892 1.00 86.50 126 LEU A O 1
ATOM 1046 N N . VAL A 1 127 ? 42.682 17.527 -61.869 1.00 86.38 127 VAL A N 1
ATOM 1047 C CA . VAL A 1 127 ? 42.947 18.967 -61.766 1.00 86.38 127 VAL A CA 1
ATOM 1048 C C . VAL A 1 127 ? 42.082 19.609 -60.682 1.00 86.38 127 VAL A C 1
ATOM 1050 O O . VAL A 1 127 ? 42.595 20.413 -59.904 1.00 86.38 127 VAL A O 1
ATOM 1053 N N . ASN A 1 128 ? 40.795 19.257 -60.598 1.00 89.94 128 ASN A N 1
ATOM 1054 C CA . ASN A 1 128 ? 39.881 19.820 -59.602 1.00 89.94 128 ASN A CA 1
ATOM 1055 C C . ASN A 1 128 ? 40.268 19.434 -58.167 1.00 89.94 128 ASN A C 1
ATOM 1057 O O . ASN A 1 128 ? 40.246 20.284 -57.279 1.00 89.94 128 ASN A O 1
ATOM 1061 N N . GLU A 1 129 ? 40.678 18.183 -57.955 1.00 86.81 129 GLU A N 1
ATOM 1062 C CA . GLU A 1 129 ? 41.156 17.692 -56.656 1.00 86.81 129 GLU A CA 1
ATOM 1063 C C . GLU A 1 129 ? 42.631 18.037 -56.385 1.00 86.81 129 GLU A C 1
ATOM 1065 O O . GLU A 1 129 ? 43.173 17.702 -55.332 1.00 86.81 129 GLU A O 1
ATOM 1070 N N . ASN A 1 130 ? 43.286 18.745 -57.314 1.00 84.69 130 ASN A N 1
ATOM 1071 C CA . ASN A 1 130 ? 44.672 19.198 -57.211 1.00 84.69 130 ASN A CA 1
ATOM 1072 C C . ASN A 1 130 ? 45.655 18.044 -56.911 1.00 84.69 130 ASN A C 1
ATOM 1074 O O . ASN A 1 130 ? 46.588 18.185 -56.112 1.00 84.69 130 ASN A O 1
ATOM 1078 N N . ILE A 1 131 ? 45.426 16.895 -57.553 1.00 84.88 131 ILE A N 1
ATOM 1079 C CA . ILE A 1 131 ? 46.265 15.700 -57.450 1.00 84.88 131 ILE A CA 1
ATOM 1080 C C . ILE A 1 131 ? 47.472 15.881 -58.380 1.00 84.88 131 ILE A C 1
ATOM 1082 O O . ILE A 1 131 ? 47.316 16.053 -59.587 1.00 84.88 131 ILE A O 1
ATOM 1086 N N . ASP A 1 132 ? 48.680 15.862 -57.812 1.00 80.56 132 ASP A N 1
ATOM 1087 C CA . ASP A 1 132 ? 49.931 15.974 -58.573 1.00 80.56 132 ASP A CA 1
ATOM 1088 C C . ASP A 1 132 ? 50.224 14.672 -59.340 1.00 80.56 132 ASP A C 1
ATOM 1090 O O . ASP A 1 132 ? 50.023 13.571 -58.825 1.00 80.56 132 ASP A O 1
ATOM 1094 N N . GLU A 1 133 ? 50.769 14.793 -60.549 1.00 73.62 133 GLU A N 1
ATOM 1095 C CA . GLU A 1 133 ? 51.208 13.675 -61.392 1.00 73.62 133 GLU A CA 1
ATOM 1096 C C . GLU A 1 133 ? 52.204 12.768 -60.648 1.00 73.62 133 GLU A C 1
ATOM 1098 O O . GLU A 1 133 ? 52.161 11.542 -60.769 1.00 73.62 133 GLU A O 1
ATOM 1103 N N . ASN A 1 134 ? 53.041 13.361 -59.790 1.00 75.56 134 ASN A N 1
ATOM 1104 C CA . ASN A 1 134 ? 54.001 12.627 -58.964 1.00 75.56 134 ASN A CA 1
ATOM 1105 C C . ASN A 1 134 ? 53.333 11.707 -57.928 1.00 75.56 134 ASN A C 1
ATOM 1107 O O . ASN A 1 134 ? 53.886 10.659 -57.606 1.00 75.56 134 ASN A O 1
ATOM 1111 N N . ALA A 1 135 ? 52.144 12.067 -57.430 1.00 73.62 135 ALA A N 1
ATOM 1112 C CA . ALA A 1 135 ? 51.419 11.272 -56.438 1.00 73.62 135 ALA A CA 1
ATOM 1113 C C . ALA A 1 135 ? 50.863 9.967 -57.034 1.00 73.62 135 ALA A C 1
ATOM 1115 O O . ALA A 1 135 ? 50.693 8.980 -56.325 1.00 73.62 135 ALA A O 1
ATOM 1116 N N . ILE A 1 136 ? 50.617 9.943 -58.347 1.00 73.94 136 ILE A N 1
ATOM 1117 C CA . ILE A 1 136 ? 50.125 8.757 -59.061 1.00 73.94 136 ILE A CA 1
ATOM 1118 C C . ILE A 1 136 ? 51.270 7.762 -59.301 1.00 73.94 136 ILE A C 1
ATOM 1120 O O . ILE A 1 136 ? 51.070 6.552 -59.214 1.00 73.94 136 ILE A O 1
ATOM 1124 N N . ALA A 1 137 ? 52.481 8.263 -59.567 1.00 73.12 137 ALA A N 1
ATOM 1125 C CA . ALA A 1 137 ? 53.665 7.435 -59.800 1.00 73.12 137 ALA A CA 1
ATOM 1126 C C . ALA A 1 137 ? 54.164 6.707 -58.538 1.00 73.12 137 ALA A C 1
ATOM 1128 O O . ALA A 1 137 ? 54.835 5.688 -58.657 1.00 73.12 137 ALA A O 1
ATOM 1129 N N . GLU A 1 138 ? 53.842 7.217 -57.346 1.00 71.56 138 GLU A N 1
ATOM 1130 C CA . GLU A 1 138 ? 54.227 6.629 -56.054 1.00 71.56 138 GLU A CA 1
ATOM 1131 C C . GLU A 1 138 ? 53.294 5.488 -55.597 1.00 71.56 138 GLU A C 1
ATOM 1133 O O . GLU A 1 138 ? 53.638 4.733 -54.689 1.00 71.56 138 GLU A O 1
ATOM 1138 N N . ALA A 1 139 ? 52.117 5.355 -56.220 1.00 64.94 139 ALA A N 1
ATOM 1139 C CA . ALA A 1 139 ? 51.097 4.361 -55.875 1.00 64.94 139 ALA A CA 1
ATOM 1140 C C . ALA A 1 139 ? 51.258 3.004 -56.603 1.00 64.94 139 ALA A C 1
ATOM 1142 O O . ALA A 1 139 ? 50.442 2.104 -56.390 1.00 64.94 139 ALA A O 1
ATOM 1143 N N . TYR A 1 140 ? 52.293 2.852 -57.440 1.00 51.03 140 TYR A N 1
ATOM 1144 C CA . TYR A 1 140 ? 52.678 1.620 -58.151 1.00 51.03 140 TYR A CA 1
ATOM 1145 C C . TYR A 1 140 ? 54.074 1.151 -57.730 1.00 51.03 140 TYR A C 1
ATOM 1147 O O . TYR A 1 140 ? 54.256 -0.083 -57.601 1.00 51.03 140 TYR A O 1
#

Radius of gyration: 57.58 Å; chains: 1; bounding box: 105×32×153 Å

Foldseek 3Di:
DPVVVVVDVVPDPPDVPDDDDCPVVCVVVVVVVVVVVVPPPPPPPPPVVCVVVVVVVVVVVVVVVVVVVVVVVVVVVVVVVVVVVVCCVVCVVVVVVCPDPVVVVVVVVPPPPPDPDDPVNVVVVCVVVVPDPVNVVVVD

pLDDT: mean 75.69, std 12.64, range [51.03, 97.19]